Protein AF-A0A936GRM6-F1 (afdb_monomer_lite)

Secondary structure (DSSP, 8-state):
-HHHHHHHHHHHTT----------------------SS--SSTTEEEEEETTTEEEEEETTTEETTS--

pLDDT: mean 80.32, std 14.86, range [49.12, 97.06]

Foldseek 3Di:
DVVVVVVVVVVVVPPDDDDDDPPPPPPPPPQDDDDDPDDAPDPQWDFDQDPVPGTFTQHPVPGTPPPDD

Sequence (69 aa):
MKKMLFAMGILILFTGCVTERTVVRHTPGRVTYVRPVYPAPGPGYFWRHNPRYGWGWYHHRRGWHRGWH

Radius of gyration: 27.51 Å; chains: 1; bounding box: 84×23×24 Å

Structure (mmCIF, N/CA/C/O backbone):
data_AF-A0A936GRM6-F1
#
_entry.id   AF-A0A936GRM6-F1
#
loop_
_atom_site.group_PDB
_atom_site.id
_atom_site.type_symbol
_atom_site.label_atom_id
_atom_site.label_alt_id
_atom_site.label_comp_id
_atom_site.label_asym_id
_atom_site.label_entity_id
_atom_site.label_seq_id
_atom_site.pdbx_PDB_ins_code
_atom_site.Cartn_x
_atom_site.Cartn_y
_atom_site.Cartn_z
_atom_site.occupancy
_atom_site.B_iso_or_equiv
_atom_site.auth_seq_id
_atom_site.auth_comp_id
_atom_site.auth_asym_id
_atom_site.auth_atom_id
_atom_site.pdbx_PDB_model_num
ATOM 1 N N . MET A 1 1 ? 70.424 10.232 -4.112 1.00 56.66 1 MET A N 1
ATOM 2 C CA . MET A 1 1 ? 69.515 10.414 -5.271 1.00 56.66 1 MET A CA 1
ATOM 3 C C . MET A 1 1 ? 68.503 9.271 -5.428 1.00 56.66 1 MET A C 1
ATOM 5 O O . MET A 1 1 ? 67.316 9.550 -5.387 1.00 56.66 1 MET A O 1
ATOM 9 N N . LYS A 1 2 ? 68.910 7.988 -5.485 1.00 50.44 2 LYS A N 1
ATOM 10 C CA . LYS A 1 2 ? 67.983 6.825 -5.558 1.00 50.44 2 LYS A CA 1
ATOM 11 C C . LYS A 1 2 ? 66.936 6.743 -4.428 1.00 50.44 2 LYS A C 1
ATOM 13 O O . LYS A 1 2 ? 65.808 6.342 -4.673 1.00 50.44 2 LYS A O 1
ATOM 18 N N . LYS A 1 3 ? 67.285 7.189 -3.213 1.00 49.12 3 LYS A N 1
ATOM 19 C CA . LYS A 1 3 ? 66.366 7.239 -2.058 1.00 49.12 3 LYS A CA 1
ATOM 20 C C . LYS A 1 3 ? 65.207 8.240 -2.243 1.00 49.12 3 LYS A C 1
ATOM 22 O O . LYS A 1 3 ? 64.111 7.975 -1.774 1.00 49.12 3 LYS A O 1
ATOM 27 N N . MET A 1 4 ? 65.429 9.349 -2.962 1.00 56.66 4 MET A N 1
ATOM 28 C CA . MET A 1 4 ? 64.377 10.342 -3.252 1.00 56.66 4 MET A CA 1
ATOM 29 C C . MET A 1 4 ? 63.402 9.848 -4.325 1.00 56.66 4 MET A C 1
ATOM 31 O O . MET A 1 4 ? 62.204 10.074 -4.206 1.00 56.66 4 MET A O 1
ATOM 35 N N . LEU A 1 5 ? 63.895 9.115 -5.329 1.00 60.31 5 LEU A N 1
ATOM 36 C CA . LEU A 1 5 ? 63.054 8.490 -6.358 1.00 60.31 5 LEU A CA 1
ATOM 37 C C . LEU A 1 5 ? 62.097 7.445 -5.764 1.00 60.31 5 LEU A C 1
ATOM 39 O O . LEU A 1 5 ? 60.941 7.372 -6.168 1.00 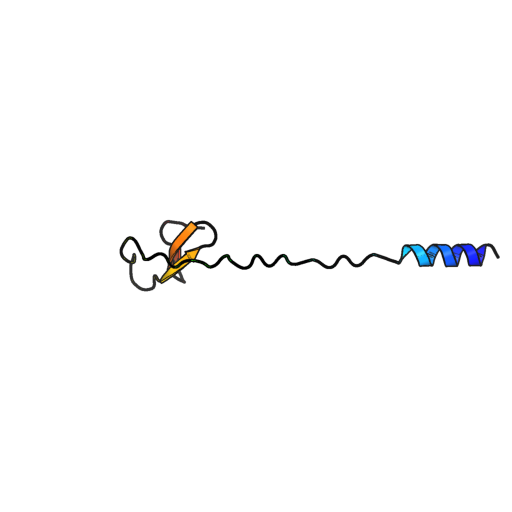60.31 5 LEU A O 1
ATOM 43 N N . PHE A 1 6 ? 62.547 6.688 -4.758 1.00 60.19 6 PHE A N 1
ATOM 44 C CA . PHE A 1 6 ? 61.698 5.717 -4.058 1.00 60.19 6 PHE A CA 1
ATOM 45 C C . PHE A 1 6 ? 60.585 6.386 -3.237 1.00 60.19 6 PHE A C 1
ATOM 47 O O . PHE A 1 6 ? 59.444 5.931 -3.260 1.00 60.19 6 PHE A O 1
ATOM 54 N N . ALA A 1 7 ? 60.897 7.492 -2.553 1.00 61.16 7 ALA A N 1
ATOM 55 C CA . ALA A 1 7 ? 59.916 8.247 -1.773 1.00 61.16 7 ALA A CA 1
ATOM 56 C C . ALA A 1 7 ? 58.826 8.875 -2.661 1.00 61.16 7 ALA A C 1
ATOM 58 O O . ALA A 1 7 ? 57.652 8.876 -2.297 1.00 61.16 7 ALA A O 1
ATOM 59 N N . MET A 1 8 ? 59.202 9.353 -3.851 1.00 59.94 8 MET A N 1
ATOM 60 C CA . MET A 1 8 ? 58.269 9.957 -4.803 1.00 59.94 8 MET A CA 1
ATOM 61 C C . MET A 1 8 ? 57.351 8.916 -5.468 1.00 59.94 8 MET A C 1
ATOM 63 O O . MET A 1 8 ? 56.179 9.198 -5.697 1.00 59.94 8 MET A O 1
ATOM 67 N N . GLY A 1 9 ? 57.845 7.694 -5.708 1.00 61.62 9 GLY A N 1
ATOM 68 C CA . GLY A 1 9 ? 57.032 6.591 -6.238 1.00 61.62 9 GLY A CA 1
ATOM 69 C C . GLY A 1 9 ? 55.963 6.081 -5.262 1.00 61.62 9 GLY A C 1
ATOM 70 O O . GLY A 1 9 ? 54.871 5.719 -5.689 1.00 61.62 9 GLY A O 1
ATOM 71 N N . ILE A 1 10 ? 56.239 6.105 -3.953 1.00 64.81 10 ILE A N 1
ATOM 72 C CA . ILE A 1 10 ? 55.291 5.659 -2.915 1.00 64.81 10 ILE A CA 1
ATOM 73 C C . ILE A 1 10 ? 54.103 6.622 -2.770 1.00 64.81 10 ILE A C 1
ATOM 75 O O . ILE A 1 10 ? 52.978 6.175 -2.568 1.00 64.81 10 ILE A O 1
ATOM 79 N N . LEU A 1 11 ? 54.319 7.930 -2.929 1.00 63.56 11 LEU A N 1
ATOM 80 C CA . LEU A 1 11 ? 53.269 8.951 -2.803 1.00 63.56 11 LEU A CA 1
ATOM 81 C C . LEU A 1 11 ? 52.169 8.846 -3.876 1.00 63.56 11 LEU A C 1
ATOM 83 O O . LEU A 1 11 ? 51.022 9.189 -3.606 1.00 63.56 11 LEU A O 1
ATOM 87 N N . ILE A 1 12 ? 52.493 8.330 -5.064 1.00 65.88 12 ILE A N 1
ATOM 88 C CA . ILE A 1 12 ? 51.554 8.220 -6.196 1.00 65.88 12 ILE A CA 1
ATOM 89 C C . ILE A 1 12 ? 50.593 7.026 -6.025 1.00 65.88 12 ILE A C 1
ATOM 91 O O . ILE A 1 12 ? 49.500 7.018 -6.582 1.00 65.88 12 ILE A O 1
ATOM 95 N N . LEU A 1 13 ? 50.947 6.031 -5.205 1.00 66.31 13 LEU A N 1
ATOM 96 C CA . LEU A 1 13 ? 50.102 4.853 -4.967 1.00 66.31 13 LEU A CA 1
ATOM 97 C C . LEU A 1 13 ? 48.923 5.130 -4.018 1.00 66.31 13 LEU A C 1
ATOM 99 O O . LEU A 1 13 ? 48.001 4.321 -3.944 1.00 66.31 13 LEU A O 1
ATOM 103 N N . PHE A 1 14 ? 48.927 6.265 -3.311 1.00 66.75 14 PHE A N 1
ATOM 104 C CA . PHE A 1 14 ? 47.881 6.624 -2.348 1.00 66.75 14 PHE A CA 1
ATOM 105 C C . PHE A 1 14 ? 46.774 7.525 -2.912 1.00 66.75 14 PHE A C 1
ATOM 107 O O . PHE A 1 14 ? 45.834 7.851 -2.187 1.00 66.75 14 PHE A O 1
ATOM 114 N N . THR A 1 15 ? 46.811 7.906 -4.193 1.00 72.12 15 THR A N 1
ATOM 115 C CA . THR A 1 15 ? 45.698 8.637 -4.820 1.00 72.12 15 THR A CA 1
ATOM 116 C C . THR A 1 15 ? 44.584 7.677 -5.227 1.00 72.12 15 THR A C 1
ATOM 118 O O . THR A 1 15 ? 44.426 7.320 -6.393 1.00 72.12 15 THR A O 1
ATOM 121 N N . GLY A 1 16 ? 43.814 7.231 -4.235 1.00 73.00 16 GLY A N 1
ATOM 122 C CA . GLY A 1 16 ? 42.564 6.508 -4.442 1.00 73.00 16 GLY A CA 1
ATOM 123 C C . GLY A 1 16 ? 41.490 7.434 -5.014 1.00 73.00 16 GLY A C 1
ATOM 124 O O . GLY A 1 16 ? 41.220 8.502 -4.470 1.00 73.00 16 GLY A O 1
ATOM 125 N N . CYS A 1 17 ? 40.869 7.031 -6.120 1.00 76.56 17 CYS A N 1
ATOM 126 C CA . CYS A 1 17 ? 39.698 7.713 -6.658 1.00 76.56 17 CYS A CA 1
ATOM 127 C C . CYS A 1 17 ? 38.509 7.477 -5.713 1.00 76.56 17 CYS A C 1
ATOM 129 O O . CYS A 1 17 ? 38.102 6.334 -5.493 1.00 76.56 17 CYS A O 1
ATOM 131 N N . VAL A 1 18 ? 37.960 8.546 -5.134 1.00 75.44 18 VAL A N 1
ATOM 132 C CA . VAL A 1 18 ? 36.724 8.476 -4.347 1.00 75.44 18 VAL A CA 1
ATOM 133 C C . VAL A 1 18 ? 35.568 8.254 -5.317 1.00 75.44 18 VAL A C 1
ATOM 135 O O . VAL A 1 18 ? 35.142 9.168 -6.017 1.00 75.44 18 VAL A O 1
ATOM 138 N N . THR A 1 19 ? 35.056 7.026 -5.379 1.00 72.56 19 THR A N 1
ATOM 139 C CA . THR A 1 19 ? 33.806 6.742 -6.085 1.00 72.56 19 THR A CA 1
ATOM 140 C C . THR A 1 19 ? 32.644 7.208 -5.217 1.00 72.56 19 THR A C 1
ATOM 142 O O . THR A 1 19 ? 32.339 6.589 -4.194 1.00 72.56 19 THR A O 1
ATOM 145 N N . GLU A 1 20 ? 31.984 8.293 -5.604 1.00 72.38 20 GLU A N 1
ATOM 146 C CA . GLU A 1 20 ? 30.744 8.697 -4.955 1.00 72.38 20 GLU A CA 1
ATOM 147 C C . GLU A 1 20 ? 29.604 7.778 -5.404 1.00 72.38 20 GLU A C 1
ATOM 149 O O . GLU A 1 20 ? 29.399 7.519 -6.592 1.00 72.38 20 GLU A O 1
ATOM 154 N N . ARG A 1 21 ? 28.870 7.226 -4.435 1.00 62.75 21 ARG A N 1
ATOM 155 C CA . ARG A 1 21 ? 27.763 6.311 -4.708 1.00 62.75 21 ARG A CA 1
ATOM 156 C C . ARG A 1 21 ? 26.578 7.148 -5.182 1.00 62.75 21 ARG A C 1
ATOM 158 O O . ARG A 1 21 ? 25.867 7.729 -4.366 1.00 62.75 21 ARG A O 1
ATOM 165 N N . THR A 1 22 ? 26.357 7.216 -6.492 1.00 66.69 22 THR A N 1
ATOM 166 C CA . THR A 1 22 ? 25.170 7.875 -7.042 1.00 66.69 22 THR A CA 1
ATOM 167 C C . THR A 1 22 ? 23.946 7.069 -6.619 1.00 66.69 22 THR A C 1
ATOM 169 O O . THR A 1 22 ? 23.671 5.988 -7.138 1.00 66.69 22 THR A O 1
ATOM 172 N N . VAL A 1 23 ? 23.213 7.567 -5.624 1.00 70.06 23 VAL A N 1
ATOM 173 C CA . VAL A 1 23 ? 21.904 7.016 -5.283 1.00 70.06 23 VAL A CA 1
ATOM 174 C C . VAL A 1 23 ? 20.969 7.437 -6.407 1.00 70.06 23 VAL A C 1
ATOM 176 O O . VAL A 1 23 ? 20.472 8.563 -6.421 1.00 70.06 23 VAL A O 1
ATOM 179 N N . VAL A 1 24 ? 20.742 6.543 -7.373 1.00 70.25 24 VAL A N 1
ATOM 180 C CA . VAL A 1 24 ? 19.658 6.707 -8.344 1.00 70.25 24 VAL A CA 1
ATOM 181 C C . VAL A 1 24 ? 18.364 6.651 -7.547 1.00 70.25 24 VAL A C 1
ATOM 183 O O . VAL A 1 24 ? 17.833 5.589 -7.220 1.00 70.25 24 VAL A O 1
ATOM 186 N N . ARG A 1 25 ? 17.876 7.829 -7.164 1.00 62.00 25 ARG A N 1
ATOM 187 C CA . ARG A 1 25 ? 16.562 7.969 -6.565 1.00 62.00 25 ARG A CA 1
ATOM 188 C C . ARG A 1 25 ? 15.585 7.746 -7.705 1.00 62.00 25 ARG A C 1
ATOM 190 O O . ARG A 1 25 ? 15.324 8.654 -8.486 1.00 62.00 25 ARG A O 1
ATOM 197 N N . HIS A 1 26 ? 15.087 6.520 -7.833 1.00 62.59 26 HIS A N 1
ATOM 198 C CA . HIS A 1 26 ? 13.904 6.269 -8.637 1.00 62.59 26 HIS A CA 1
ATOM 199 C C . HIS A 1 26 ? 12.801 7.142 -8.045 1.00 62.59 26 HIS A C 1
ATOM 201 O O . HIS A 1 26 ? 12.222 6.804 -7.013 1.00 62.59 26 HIS A O 1
ATOM 207 N N . THR A 1 27 ? 12.569 8.310 -8.643 1.00 60.72 27 THR A N 1
ATOM 208 C CA . THR A 1 27 ? 11.375 9.096 -8.366 1.00 60.72 27 THR A CA 1
ATOM 209 C C . THR A 1 27 ? 10.228 8.133 -8.620 1.00 60.72 27 THR A C 1
ATOM 211 O O . THR A 1 27 ? 10.129 7.648 -9.752 1.00 60.72 27 THR A O 1
ATOM 214 N N . PRO A 1 28 ? 9.427 7.756 -7.605 1.00 62.34 28 PRO A N 1
ATOM 215 C CA . PRO A 1 28 ? 8.311 6.865 -7.848 1.00 62.34 28 PRO A CA 1
ATOM 216 C C . PRO A 1 28 ? 7.469 7.555 -8.915 1.00 62.34 28 PRO A C 1
ATOM 218 O O . PRO A 1 28 ? 6.982 8.667 -8.691 1.00 62.34 28 PRO A O 1
ATOM 221 N N . GLY A 1 29 ? 7.410 6.956 -10.112 1.00 66.38 29 GLY A N 1
ATOM 222 C CA . GLY A 1 29 ? 6.600 7.478 -11.207 1.00 66.38 29 GLY A CA 1
ATOM 223 C C . GLY A 1 29 ? 5.223 7.791 -10.645 1.00 66.38 29 GLY A C 1
ATOM 224 O O . GLY A 1 29 ? 4.766 7.048 -9.775 1.00 66.38 29 GLY A O 1
ATOM 225 N N . ARG A 1 30 ? 4.625 8.927 -11.040 1.00 70.19 30 ARG A N 1
ATOM 226 C CA . ARG A 1 30 ? 3.382 9.441 -10.437 1.00 70.19 30 ARG A CA 1
ATOM 227 C C . ARG A 1 30 ? 2.412 8.283 -10.208 1.00 70.19 30 ARG A C 1
ATOM 229 O O . ARG A 1 30 ? 1.840 7.751 -11.156 1.00 70.19 30 ARG A O 1
ATOM 236 N N . VAL A 1 31 ? 2.277 7.868 -8.948 1.00 81.19 31 VAL A N 1
ATOM 237 C CA . VAL A 1 31 ? 1.418 6.744 -8.592 1.0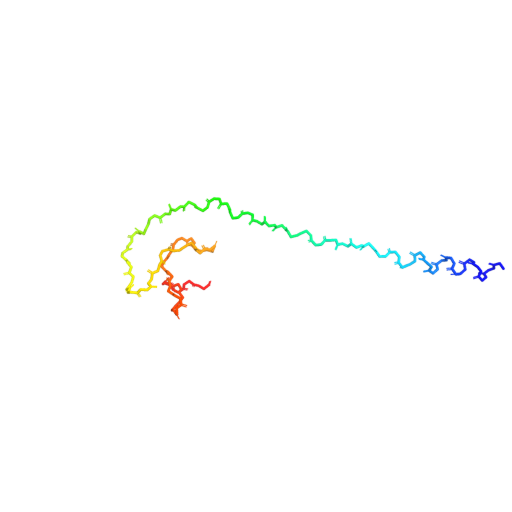0 81.1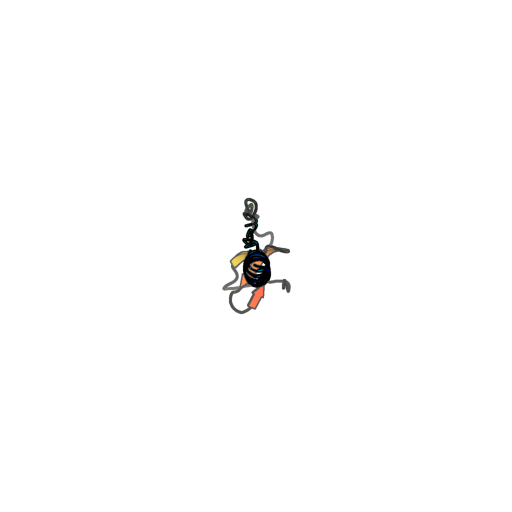9 31 VAL A CA 1
ATOM 238 C C . VAL A 1 31 ? -0.001 7.237 -8.801 1.00 81.19 31 VAL A C 1
ATOM 240 O O . VAL A 1 31 ? -0.492 8.080 -8.053 1.00 81.19 31 VAL A O 1
ATOM 243 N N . THR A 1 32 ? -0.645 6.749 -9.855 1.00 89.00 32 THR A N 1
ATOM 244 C CA . THR A 1 32 ? -2.041 7.086 -10.122 1.00 89.00 32 THR A CA 1
ATOM 245 C C . THR A 1 32 ? -2.895 6.383 -9.085 1.00 89.00 32 THR A C 1
ATOM 247 O O . THR A 1 32 ? -2.762 5.175 -8.889 1.00 89.00 32 THR A O 1
ATOM 250 N N . TYR A 1 33 ? -3.756 7.133 -8.403 1.00 88.06 33 TYR A N 1
ATOM 251 C CA . TYR A 1 33 ? -4.737 6.541 -7.507 1.00 88.06 33 TYR A CA 1
ATOM 252 C C . TYR A 1 33 ? -5.700 5.659 -8.306 1.00 88.06 33 TYR A C 1
ATOM 254 O O . TYR A 1 33 ? -6.342 6.119 -9.247 1.00 88.06 33 TYR A O 1
ATOM 262 N N . VAL A 1 34 ? -5.819 4.396 -7.906 1.00 92.19 34 VAL A N 1
ATOM 263 C CA . VAL A 1 34 ? -6.825 3.468 -8.429 1.00 92.19 34 VAL A CA 1
ATOM 264 C C . VAL A 1 34 ? -7.801 3.196 -7.301 1.00 92.19 34 VAL A C 1
ATOM 266 O O . VAL A 1 34 ? -7.365 2.798 -6.229 1.00 92.19 34 VAL A O 1
ATOM 269 N N . ARG A 1 35 ? -9.104 3.411 -7.501 1.00 94.12 35 ARG A N 1
ATOM 270 C CA . ARG A 1 35 ? -10.106 3.154 -6.453 1.00 94.12 35 ARG A CA 1
ATOM 271 C C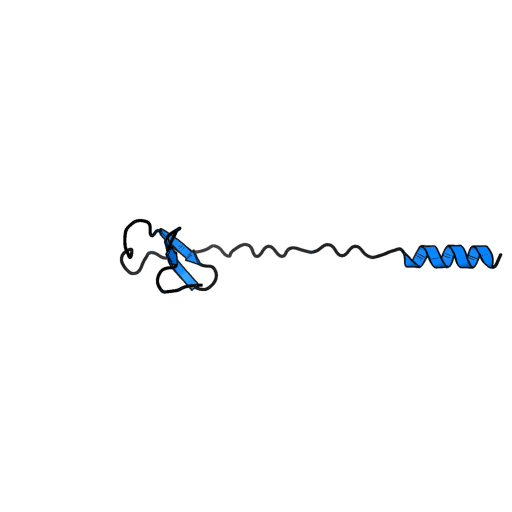 . ARG A 1 35 ? -10.189 1.659 -6.093 1.00 94.12 35 ARG A C 1
ATOM 273 O O . ARG A 1 35 ? -9.955 0.826 -6.973 1.00 94.12 35 ARG A O 1
ATOM 280 N N . PRO A 1 36 ? -10.571 1.295 -4.854 1.00 94.19 36 PRO A N 1
ATOM 281 C CA . PRO A 1 36 ? -10.817 -0.097 -4.498 1.00 94.19 36 PRO A CA 1
ATOM 282 C C . PRO A 1 36 ? -11.862 -0.741 -5.412 1.00 94.19 36 PRO A C 1
ATOM 284 O O . PRO A 1 36 ? -12.897 -0.142 -5.701 1.00 94.19 36 PRO A O 1
ATOM 287 N N . VAL A 1 37 ? -11.605 -1.979 -5.835 1.00 92.25 37 VAL A N 1
ATOM 288 C CA . VAL A 1 37 ? -12.552 -2.777 -6.640 1.00 92.25 37 VAL A CA 1
ATOM 289 C C . VAL A 1 37 ? -13.410 -3.719 -5.785 1.00 92.25 37 VAL A C 1
ATOM 291 O O . VAL A 1 37 ? -14.237 -4.452 -6.312 1.00 92.25 37 VAL A O 1
ATOM 294 N N . TYR A 1 38 ? -13.202 -3.719 -4.465 1.00 93.81 38 TYR A N 1
ATOM 295 C CA . TYR A 1 38 ? -13.935 -4.522 -3.484 1.00 93.81 38 TYR A CA 1
ATOM 296 C C . TYR A 1 38 ? -13.888 -3.856 -2.094 1.00 93.81 38 TYR A C 1
ATOM 298 O O . TYR A 1 38 ? -12.997 -3.029 -1.859 1.00 93.81 38 TYR A O 1
ATOM 306 N N . PRO A 1 39 ? -14.812 -4.197 -1.171 1.00 95.62 39 PRO A N 1
ATOM 307 C CA . PRO A 1 39 ? -14.865 -3.601 0.164 1.00 95.62 39 PRO A CA 1
ATOM 308 C C . PRO A 1 39 ? -13.598 -3.826 0.995 1.00 95.62 39 PRO A C 1
ATOM 310 O O . PRO A 1 39 ? -12.824 -4.757 0.753 1.00 95.62 39 PRO A O 1
ATOM 313 N N . ALA A 1 40 ? -13.411 -2.985 2.015 1.00 95.69 40 ALA A N 1
ATOM 314 C CA . ALA A 1 40 ? -12.367 -3.193 3.008 1.00 95.69 40 ALA A CA 1
ATOM 315 C C . ALA A 1 40 ? -12.596 -4.525 3.757 1.00 95.69 40 ALA A C 1
ATOM 317 O O . ALA A 1 40 ? -13.735 -4.809 4.128 1.00 95.69 40 ALA A O 1
ATOM 318 N N . PRO A 1 41 ? -11.545 -5.320 4.043 1.00 95.88 41 PRO A N 1
ATOM 319 C CA . PRO A 1 41 ? -11.681 -6.597 4.753 1.00 95.88 41 PRO A CA 1
ATOM 320 C C . PRO A 1 41 ? -12.170 -6.453 6.202 1.00 95.88 41 PRO A C 1
ATOM 322 O O . PRO A 1 41 ? -12.558 -7.434 6.828 1.00 95.88 41 PRO A O 1
ATOM 325 N N . GLY A 1 42 ? -12.094 -5.245 6.764 1.00 96.44 42 GLY A N 1
ATOM 326 C CA . GLY A 1 42 ? -12.551 -4.926 8.109 1.00 96.44 42 GLY A CA 1
ATOM 327 C C . GLY A 1 42 ? -11.948 -3.619 8.631 1.00 96.44 42 GLY A C 1
ATOM 328 O O . GLY A 1 42 ? -11.263 -2.906 7.889 1.00 96.44 42 GLY A O 1
ATOM 329 N N . PRO A 1 43 ? -12.158 -3.306 9.919 1.00 97.00 43 PRO A N 1
ATOM 330 C CA . PRO A 1 43 ? -11.616 -2.104 10.543 1.00 97.00 43 PRO A CA 1
ATOM 331 C C . PRO A 1 43 ? -10.081 -2.040 10.484 1.00 97.00 43 PRO A C 1
ATOM 333 O O . PRO A 1 43 ? -9.395 -3.056 10.636 1.00 97.00 43 PRO A O 1
ATOM 336 N N . GLY A 1 44 ? -9.547 -0.833 10.276 1.00 95.88 44 GLY A N 1
ATOM 337 C CA . GLY A 1 44 ? -8.104 -0.552 10.285 1.00 95.88 44 GLY A CA 1
ATOM 338 C C . GLY A 1 44 ? -7.352 -0.892 8.992 1.00 95.88 44 GLY A C 1
ATOM 339 O O . GLY A 1 44 ? -6.130 -0.739 8.947 1.00 95.88 44 GLY A O 1
ATOM 340 N N . TYR A 1 45 ? -8.047 -1.353 7.950 1.00 96.94 45 TYR A N 1
ATOM 341 C CA . TYR A 1 45 ? -7.469 -1.482 6.614 1.00 96.94 45 TYR A CA 1
ATOM 342 C C . TYR A 1 45 ? -7.536 -0.153 5.859 1.00 96.94 45 TYR A C 1
ATOM 344 O O . TYR A 1 45 ? -8.589 0.472 5.764 1.00 96.94 45 TYR A O 1
ATOM 352 N N . PHE A 1 46 ? -6.412 0.237 5.264 1.00 96.81 46 PHE A N 1
ATOM 353 C CA . PHE A 1 46 ? -6.272 1.435 4.444 1.00 96.81 46 PHE A CA 1
ATOM 354 C C . PHE A 1 46 ? -5.894 1.054 3.017 1.00 96.81 46 PHE A C 1
ATOM 356 O O . PHE A 1 46 ? -5.092 0.145 2.802 1.00 96.81 46 PHE A O 1
ATOM 363 N N . TRP A 1 47 ? -6.461 1.752 2.037 1.00 95.69 47 TRP A N 1
ATOM 364 C CA . TRP A 1 47 ? -6.119 1.545 0.635 1.00 95.69 47 TRP A CA 1
ATOM 365 C C . TRP A 1 47 ? -4.772 2.202 0.331 1.00 95.69 47 TRP A C 1
ATOM 367 O O . TRP A 1 47 ? -4.631 3.419 0.466 1.00 95.69 47 TRP A O 1
ATOM 377 N N 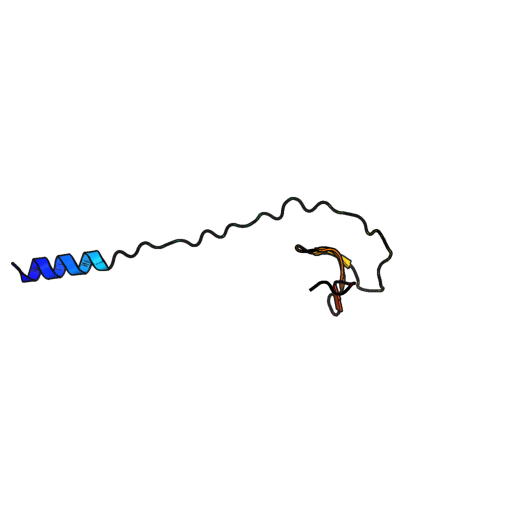. ARG A 1 48 ? -3.761 1.406 -0.025 1.00 94.06 48 ARG A N 1
ATOM 378 C CA . ARG A 1 48 ? -2.370 1.863 -0.144 1.00 94.06 48 ARG A CA 1
ATOM 379 C C . ARG A 1 48 ? -1.691 1.262 -1.372 1.00 94.06 48 ARG A C 1
ATOM 381 O O . ARG A 1 48 ? -2.012 0.156 -1.794 1.00 94.06 48 ARG A O 1
ATOM 388 N N . HIS A 1 49 ? -0.727 1.990 -1.926 1.00 92.50 49 HIS A N 1
ATOM 389 C CA . HIS A 1 49 ? 0.114 1.502 -3.013 1.00 92.50 49 HIS A CA 1
ATOM 390 C C . HIS A 1 49 ? 1.278 0.658 -2.474 1.00 92.50 49 HIS A C 1
ATOM 392 O O . HIS A 1 49 ? 2.073 1.128 -1.654 1.00 92.50 49 HIS A O 1
ATOM 398 N N . ASN A 1 50 ? 1.378 -0.584 -2.939 1.00 90.12 50 ASN A N 1
ATOM 399 C CA . ASN A 1 50 ? 2.523 -1.465 -2.779 1.00 90.12 50 ASN A CA 1
ATOM 400 C C . ASN A 1 50 ? 3.406 -1.358 -4.041 1.00 90.12 50 ASN A C 1
ATOM 402 O O . ASN A 1 50 ? 2.899 -1.600 -5.135 1.00 90.12 50 ASN A O 1
ATOM 406 N N . PRO A 1 51 ? 4.712 -1.052 -3.932 1.00 87.56 51 PRO A N 1
ATOM 407 C CA . PRO A 1 51 ? 5.602 -0.930 -5.093 1.00 87.56 51 PRO A CA 1
ATOM 408 C C . PRO A 1 51 ? 5.680 -2.168 -5.997 1.00 87.56 51 PRO A C 1
ATOM 410 O O . PRO A 1 51 ? 5.979 -2.028 -7.178 1.00 87.56 51 PRO A O 1
ATOM 413 N N . ARG A 1 52 ? 5.433 -3.366 -5.453 1.00 88.88 52 ARG A N 1
ATOM 414 C CA . ARG A 1 52 ? 5.539 -4.641 -6.173 1.00 88.88 52 ARG A CA 1
ATOM 415 C C . ARG A 1 52 ? 4.207 -5.130 -6.736 1.00 88.88 52 ARG A C 1
ATOM 417 O O . ARG A 1 52 ? 4.188 -5.704 -7.817 1.00 88.88 52 ARG A O 1
ATOM 424 N N . TYR A 1 53 ? 3.111 -4.920 -6.009 1.00 90.50 53 TYR A N 1
ATOM 425 C CA . TYR A 1 53 ? 1.799 -5.498 -6.345 1.00 90.50 53 TYR A CA 1
ATOM 426 C C . TYR A 1 53 ? 0.732 -4.454 -6.718 1.00 90.50 53 TYR A C 1
ATOM 428 O O . TYR A 1 53 ? -0.383 -4.820 -7.082 1.00 90.50 53 TYR A O 1
ATOM 436 N N . GLY A 1 54 ? 1.043 -3.157 -6.641 1.00 91.12 54 GLY A N 1
ATOM 437 C CA . GLY A 1 54 ? 0.099 -2.077 -6.928 1.00 91.12 54 GLY A CA 1
ATOM 438 C C . GLY A 1 54 ? -0.831 -1.762 -5.753 1.00 91.12 54 GLY A C 1
ATOM 439 O O . GLY A 1 54 ? -0.438 -1.829 -4.590 1.00 91.12 54 GLY A O 1
ATOM 440 N N . TRP A 1 55 ? -2.067 -1.349 -6.034 1.00 93.25 55 TRP A N 1
ATOM 441 C CA . TRP A 1 55 ? -3.009 -0.895 -5.004 1.00 93.25 55 TRP A CA 1
ATOM 442 C C . TRP A 1 55 ? -3.709 -2.045 -4.271 1.00 93.25 55 TRP A C 1
ATOM 444 O O . TRP A 1 55 ? -4.288 -2.931 -4.899 1.00 93.25 55 TRP A O 1
ATOM 454 N N . GLY A 1 56 ? -3.709 -1.996 -2.937 1.00 95.38 56 GLY A N 1
ATOM 455 C CA . GLY A 1 56 ? -4.341 -3.008 -2.091 1.00 95.38 56 GLY A CA 1
ATOM 456 C C . GLY A 1 56 ? -4.676 -2.513 -0.686 1.00 95.38 56 GLY A C 1
ATOM 457 O O . GLY A 1 56 ? -4.334 -1.397 -0.292 1.00 95.38 56 GLY A O 1
ATOM 458 N N . TRP A 1 57 ? -5.345 -3.364 0.094 1.00 97.06 57 TRP A N 1
ATOM 459 C CA . TRP A 1 57 ? -5.661 -3.081 1.494 1.00 97.06 57 TRP A CA 1
ATOM 460 C C . TRP A 1 57 ? -4.468 -3.405 2.398 1.00 97.06 57 TRP A C 1
ATOM 462 O O . TRP A 1 57 ? -3.983 -4.534 2.403 1.00 97.06 57 TRP A O 1
ATOM 472 N N . TYR A 1 58 ? -4.032 -2.440 3.204 1.00 96.50 58 TYR A N 1
ATOM 473 C CA . TYR A 1 58 ? -2.950 -2.580 4.178 1.00 96.50 58 TYR A CA 1
ATOM 474 C C . TYR A 1 58 ? -3.455 -2.330 5.599 1.00 96.50 58 TYR A C 1
ATOM 476 O O . TYR A 1 58 ? -4.144 -1.344 5.850 1.00 96.50 58 TYR A O 1
ATOM 484 N N . HIS A 1 59 ? -3.069 -3.185 6.540 1.00 96.50 59 HIS A N 1
ATOM 485 C CA . HIS A 1 59 ? -3.3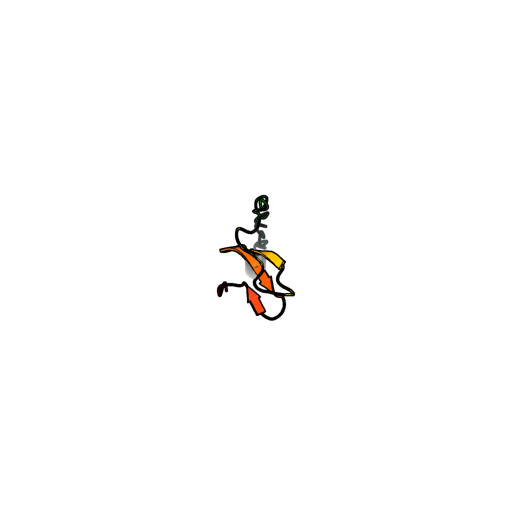37 -3.025 7.964 1.00 96.50 59 HIS A CA 1
ATOM 486 C C . HIS A 1 59 ? -2.020 -2.960 8.732 1.00 96.50 59 HIS A C 1
ATOM 488 O O . HIS A 1 59 ? -1.197 -3.865 8.635 1.00 96.50 59 HIS A O 1
ATOM 494 N N . HIS A 1 60 ? -1.838 -1.947 9.577 1.00 94.75 60 HIS A N 1
ATOM 495 C CA . HIS A 1 60 ? -0.556 -1.706 10.252 1.00 94.75 60 HIS A CA 1
ATOM 496 C C . HIS A 1 60 ? -0.033 -2.900 11.084 1.00 94.75 60 HIS A C 1
ATOM 498 O O . HIS A 1 60 ? 1.168 -3.126 11.119 1.00 94.75 60 HIS A O 1
ATOM 504 N N . ARG A 1 61 ? -0.925 -3.684 11.719 1.00 95.12 61 ARG A N 1
ATOM 505 C CA . ARG A 1 61 ? -0.568 -4.923 12.456 1.00 95.12 61 ARG A CA 1
ATOM 506 C C . ARG A 1 61 ? -0.600 -6.223 11.643 1.00 95.12 61 ARG A C 1
ATOM 508 O O . ARG A 1 61 ? 0.070 -7.168 12.023 1.00 95.12 61 ARG A O 1
ATOM 515 N N . ARG A 1 62 ? -1.423 -6.309 10.590 1.00 93.88 62 ARG A N 1
ATOM 516 C CA . ARG A 1 62 ? -1.687 -7.565 9.850 1.00 93.88 62 ARG A CA 1
ATOM 517 C C . ARG A 1 62 ? -0.997 -7.595 8.483 1.00 93.88 62 ARG A C 1
ATOM 519 O O . ARG A 1 62 ? -1.041 -8.609 7.802 1.00 93.88 62 ARG A O 1
ATOM 526 N N . GLY A 1 63 ? -0.372 -6.489 8.085 1.00 94.62 63 GLY A N 1
ATOM 527 C CA . GLY A 1 63 ? 0.257 -6.331 6.784 1.00 94.62 63 GLY A CA 1
ATOM 528 C C . GLY A 1 63 ? -0.759 -6.166 5.656 1.00 94.62 63 GLY A C 1
ATOM 529 O O . GLY A 1 63 ? -1.876 -5.674 5.847 1.00 94.62 63 GLY A O 1
ATOM 530 N N . TRP A 1 64 ? -0.340 -6.543 4.453 1.00 95.56 64 TRP A N 1
ATOM 531 C CA . TRP A 1 64 ? -1.171 -6.470 3.260 1.00 95.56 64 TRP A CA 1
ATOM 532 C C . TRP A 1 64 ? -2.203 -7.599 3.213 1.00 95.56 64 TRP A C 1
ATOM 534 O O . TRP A 1 64 ? -1.909 -8.766 3.467 1.00 95.56 64 TRP A O 1
ATOM 544 N N . HIS A 1 65 ? -3.427 -7.251 2.833 1.00 93.19 65 HIS A N 1
ATOM 545 C CA . HIS A 1 65 ? -4.472 -8.215 2.519 1.00 93.19 65 HIS A CA 1
ATOM 546 C C . HIS A 1 65 ? -4.077 -9.055 1.291 1.00 93.19 65 HIS A C 1
ATOM 548 O O . HIS A 1 65 ? -3.412 -8.549 0.390 1.00 93.19 65 HIS A O 1
ATOM 554 N N . ARG A 1 66 ? -4.522 -10.320 1.232 1.00 87.31 66 ARG A N 1
ATOM 555 C CA . ARG A 1 66 ? -4.163 -11.317 0.195 1.00 87.31 66 ARG A CA 1
ATOM 556 C C . ARG A 1 66 ? -2.703 -11.802 0.203 1.00 87.31 66 ARG A C 1
ATOM 558 O O . ARG A 1 66 ? -2.236 -12.307 -0.810 1.00 87.31 66 ARG A O 1
ATOM 565 N N . GLY A 1 67 ? -1.994 -11.682 1.328 1.00 80.44 67 GLY A N 1
ATOM 566 C CA . GLY A 1 67 ? -0.668 -12.295 1.492 1.00 80.44 67 GLY A CA 1
ATOM 567 C C . GLY A 1 67 ? 0.435 -11.637 0.660 1.00 80.44 67 GLY A C 1
ATOM 568 O O . GLY A 1 67 ? 1.369 -12.305 0.231 1.00 80.44 67 GLY A O 1
ATOM 569 N N . TRP A 1 68 ? 0.323 -10.336 0.381 1.00 86.75 68 TRP A N 1
ATOM 570 C CA . TRP A 1 68 ? 1.381 -9.608 -0.316 1.00 86.75 68 TRP A CA 1
ATOM 571 C C . TRP A 1 68 ? 2.557 -9.349 0.639 1.00 86.75 68 TRP A C 1
ATOM 573 O O . TRP A 1 68 ? 2.403 -8.638 1.636 1.00 86.75 68 TRP A O 1
ATOM 583 N N . HIS A 1 69 ? 3.720 -9.920 0.315 1.00 76.62 69 HIS A N 1
ATOM 584 C CA . HIS A 1 69 ? 4.985 -9.775 1.045 1.00 76.62 69 HIS A CA 1
ATOM 585 C C . HIS A 1 69 ? 6.008 -8.986 0.225 1.00 76.62 69 HIS A C 1
ATOM 587 O O . HIS A 1 69 ? 6.176 -9.296 -0.984 1.00 76.62 69 HIS A O 1
#